Protein AF-A0A920IDZ2-F1 (afdb_monomer_lite)

pLDDT: mean 77.22, std 21.83, range [36.41, 98.19]

Secondary structure (DSSP, 8-state):
--HHHHHHHHHHHHHHHHHHHHTGGGS-HHHHHHHHHHHHHHHHHHHHHHHHHHHHHHHHHHHHHHHH---HHHHHHHHHHHHHHHHHHHHHHHHHHHHTS---TTTTSPPEEEE---S-HHHHHHHHHHHHHHHHHHHHHTT-------S-TTSTTTTTT----EEEE-----

Structure (mmCIF, N/CA/C/O backbone):
data_AF-A0A920IDZ2-F1
#
_entry.id   AF-A0A920IDZ2-F1
#
loop_
_atom_site.group_PDB
_atom_site.id
_atom_site.type_symbol
_atom_site.label_atom_id
_atom_site.label_alt_id
_atom_site.label_comp_id
_atom_site.label_asym_id
_atom_site.label_entity_id
_atom_site.label_seq_id
_atom_site.pdbx_PDB_ins_code
_atom_site.Cartn_x
_atom_site.Cartn_y
_atom_site.Cartn_z
_atom_site.occupancy
_atom_site.B_iso_or_equiv
_atom_site.auth_seq_id
_atom_site.auth_comp_id
_atom_site.auth_asym_id
_atom_site.auth_atom_id
_atom_site.pdbx_PDB_model_num
ATOM 1 N N . MET A 1 1 ? 1.772 -13.593 -4.179 1.00 60.50 1 MET A N 1
ATOM 2 C CA . MET A 1 1 ? 2.478 -12.609 -3.328 1.00 60.50 1 MET A CA 1
ATOM 3 C C . MET A 1 1 ? 1.421 -11.837 -2.558 1.00 60.50 1 MET A C 1
ATOM 5 O O . MET A 1 1 ? 0.390 -11.550 -3.156 1.00 60.50 1 MET A O 1
ATOM 9 N N . SER A 1 2 ? 1.613 -11.590 -1.261 1.00 89.00 2 SER A N 1
ATOM 10 C CA . SER A 1 2 ? 0.684 -10.768 -0.470 1.00 89.00 2 SER A CA 1
ATOM 11 C C . SER A 1 2 ? 0.860 -9.282 -0.805 1.00 89.00 2 SER A C 1
ATOM 13 O O . SER A 1 2 ? 1.910 -8.879 -1.310 1.00 89.00 2 SER A O 1
ATOM 15 N N . LEU A 1 3 ? -0.173 -8.475 -0.538 1.00 89.50 3 LEU A N 1
ATOM 16 C CA . LEU A 1 3 ? -0.134 -7.020 -0.725 1.00 89.50 3 LEU A CA 1
ATOM 17 C C . LEU A 1 3 ? 0.982 -6.379 0.116 1.00 89.50 3 LEU A C 1
ATOM 19 O O . LEU A 1 3 ? 1.750 -5.583 -0.413 1.00 89.50 3 LEU A O 1
ATOM 23 N N . GLU A 1 4 ? 1.138 -6.828 1.363 1.00 92.12 4 GLU A N 1
ATOM 24 C CA . GLU A 1 4 ? 2.193 -6.383 2.284 1.00 92.12 4 GLU A CA 1
ATOM 25 C C . GLU A 1 4 ? 3.600 -6.545 1.700 1.00 92.12 4 GLU A C 1
ATOM 27 O O . GLU A 1 4 ? 4.375 -5.595 1.659 1.00 92.12 4 GLU A O 1
ATOM 32 N N . THR A 1 5 ? 3.914 -7.712 1.124 1.00 93.56 5 THR A N 1
ATOM 33 C CA . THR A 1 5 ? 5.227 -7.924 0.495 1.00 93.56 5 THR A CA 1
ATOM 34 C C . THR A 1 5 ? 5.464 -6.968 -0.676 1.00 93.56 5 THR A C 1
ATOM 36 O O . THR A 1 5 ? 6.596 -6.561 -0.921 1.00 93.56 5 THR A O 1
ATOM 39 N N . ASN A 1 6 ? 4.422 -6.596 -1.424 1.00 93.31 6 ASN A N 1
ATOM 40 C CA . ASN A 1 6 ? 4.566 -5.622 -2.506 1.00 93.31 6 ASN A CA 1
ATOM 41 C C . ASN A 1 6 ? 4.777 -4.202 -1.965 1.00 93.31 6 ASN A C 1
ATOM 43 O O . ASN A 1 6 ? 5.592 -3.467 -2.518 1.00 93.31 6 ASN A O 1
ATOM 47 N N . MET A 1 7 ? 4.084 -3.835 -0.884 1.00 95.62 7 MET A N 1
ATOM 48 C CA . MET A 1 7 ? 4.261 -2.556 -0.191 1.00 95.62 7 MET A CA 1
ATOM 49 C C . MET A 1 7 ? 5.701 -2.386 0.298 1.00 95.62 7 MET A C 1
ATOM 51 O O . MET A 1 7 ? 6.331 -1.375 -0.015 1.00 95.62 7 MET A O 1
ATOM 55 N N . ASP A 1 8 ? 6.243 -3.398 0.981 1.00 95.69 8 ASP A N 1
ATOM 56 C CA . ASP A 1 8 ? 7.634 -3.407 1.448 1.00 95.69 8 ASP A CA 1
ATOM 57 C C . ASP A 1 8 ? 8.612 -3.205 0.292 1.00 95.69 8 ASP A C 1
ATOM 59 O O . ASP A 1 8 ? 9.444 -2.300 0.319 1.00 95.69 8 ASP A O 1
ATOM 63 N N . ARG A 1 9 ? 8.451 -3.980 -0.786 1.00 95.00 9 ARG A N 1
ATOM 64 C CA . ARG A 1 9 ? 9.326 -3.894 -1.962 1.00 95.00 9 ARG A CA 1
ATOM 65 C C . ARG A 1 9 ? 9.304 -2.519 -2.623 1.00 95.00 9 ARG A C 1
ATOM 67 O O . ARG A 1 9 ? 10.343 -2.058 -3.091 1.00 95.00 9 ARG A O 1
ATOM 74 N N . VAL A 1 10 ? 8.140 -1.872 -2.697 1.00 96.00 10 VAL A N 1
ATOM 75 C CA . VAL A 1 10 ? 8.014 -0.520 -3.263 1.00 96.00 10 VAL A CA 1
ATOM 76 C C . VAL A 1 10 ? 8.778 0.492 -2.413 1.00 96.00 10 VAL A C 1
ATOM 78 O O . VAL A 1 10 ? 9.522 1.309 -2.959 1.00 96.00 10 VAL A O 1
ATOM 81 N N . LEU A 1 11 ? 8.630 0.430 -1.088 1.00 96.19 11 LEU A N 1
ATOM 82 C CA . LEU A 1 11 ? 9.305 1.347 -0.171 1.00 96.19 11 LEU A CA 1
ATOM 83 C C . LEU A 1 11 ? 10.820 1.123 -0.147 1.00 96.19 11 LEU A C 1
ATOM 85 O O . LEU A 1 11 ? 11.574 2.088 -0.275 1.00 96.19 11 LEU A O 1
ATOM 89 N N . GLU A 1 12 ? 11.267 -0.133 -0.072 1.00 96.75 12 GLU A N 1
ATOM 90 C CA . GLU A 1 12 ? 12.685 -0.499 -0.159 1.00 96.75 12 GLU A CA 1
ATOM 91 C C . GLU A 1 12 ? 13.304 0.005 -1.463 1.00 96.75 12 GLU A C 1
ATOM 93 O O . GLU A 1 12 ? 14.386 0.596 -1.467 1.00 96.75 12 GLU A O 1
ATOM 98 N N . ARG A 1 13 ? 12.596 -0.172 -2.587 1.00 96.25 13 ARG A N 1
ATOM 99 C CA . ARG A 1 13 ? 13.087 0.288 -3.883 1.00 96.25 13 ARG A CA 1
ATOM 100 C C . ARG A 1 13 ? 13.149 1.810 -3.966 1.00 96.25 13 ARG A C 1
ATOM 102 O O . ARG A 1 13 ? 14.138 2.335 -4.475 1.00 96.25 13 ARG A O 1
ATOM 109 N N . ARG A 1 14 ? 12.144 2.528 -3.449 1.00 97.06 14 ARG A N 1
ATOM 110 C CA . ARG A 1 14 ? 12.181 3.998 -3.360 1.00 97.06 14 ARG A CA 1
ATOM 111 C C . ARG A 1 14 ? 13.401 4.454 -2.560 1.00 97.06 14 ARG A C 1
ATOM 113 O O . ARG A 1 14 ? 14.139 5.320 -3.027 1.00 97.06 14 ARG A O 1
ATOM 120 N N . GLN A 1 15 ? 13.631 3.845 -1.399 1.00 96.38 15 GLN A N 1
ATOM 121 C CA . GLN A 1 15 ? 14.746 4.184 -0.519 1.00 96.38 15 GLN A CA 1
ATOM 122 C C . GLN A 1 15 ? 16.110 3.909 -1.172 1.00 96.38 15 GLN A C 1
ATOM 124 O O . GLN A 1 15 ? 17.010 4.741 -1.067 1.00 96.38 15 GLN A O 1
ATOM 129 N N . ASP A 1 16 ? 16.266 2.789 -1.885 1.00 95.94 16 ASP A N 1
ATOM 130 C CA . ASP A 1 16 ? 17.478 2.486 -2.662 1.00 95.94 16 ASP A CA 1
ATOM 131 C C . ASP A 1 16 ? 17.748 3.560 -3.729 1.00 95.94 16 ASP A C 1
ATOM 133 O O . ASP A 1 16 ? 18.857 4.091 -3.826 1.00 95.94 16 ASP A O 1
ATOM 137 N N . ILE A 1 17 ? 16.725 3.937 -4.503 1.00 95.62 17 ILE A N 1
ATOM 138 C CA . ILE A 1 17 ? 16.853 4.961 -5.549 1.00 95.62 17 ILE A CA 1
ATOM 139 C C . ILE A 1 17 ? 17.246 6.314 -4.944 1.00 95.62 17 ILE A C 1
ATOM 141 O O . ILE A 1 17 ? 18.183 6.953 -5.430 1.00 95.62 17 ILE A O 1
ATOM 145 N N . GLU A 1 18 ? 16.568 6.742 -3.878 1.00 95.00 18 GLU A N 1
ATOM 146 C CA . GLU A 1 18 ? 16.868 7.993 -3.173 1.00 95.00 18 GLU A CA 1
ATOM 147 C C . GLU A 1 18 ? 18.284 7.989 -2.585 1.00 95.00 18 GLU A C 1
ATOM 149 O O . GLU A 1 18 ? 19.025 8.958 -2.762 1.00 95.00 18 GLU A O 1
ATOM 154 N N . GLY A 1 19 ? 18.703 6.884 -1.962 1.00 94.88 19 GLY A N 1
ATOM 155 C CA . GLY A 1 19 ? 20.053 6.725 -1.421 1.00 94.88 19 GLY A CA 1
ATOM 156 C C . GLY A 1 19 ? 21.136 6.809 -2.499 1.00 94.88 19 GLY A C 1
ATOM 157 O O . GLY A 1 19 ? 22.170 7.451 -2.305 1.00 94.88 19 GLY A O 1
ATOM 158 N N . ARG A 1 20 ? 20.888 6.229 -3.678 1.00 93.69 20 ARG A N 1
ATOM 159 C CA . ARG A 1 20 ? 21.800 6.328 -4.828 1.00 93.69 20 ARG A CA 1
ATOM 160 C C . ARG A 1 20 ? 21.851 7.744 -5.396 1.00 93.69 20 ARG A C 1
ATOM 162 O O . ARG A 1 20 ? 22.940 8.228 -5.696 1.00 93.69 20 ARG A O 1
ATOM 169 N N . LEU A 1 21 ? 20.705 8.416 -5.512 1.00 93.06 21 LEU A N 1
ATOM 170 C CA . LEU A 1 21 ? 20.626 9.808 -5.968 1.00 93.06 21 LEU A CA 1
ATOM 171 C C . LEU A 1 21 ? 21.288 10.786 -4.986 1.00 93.06 21 LEU A C 1
ATOM 173 O O . LEU A 1 21 ? 21.875 11.771 -5.427 1.00 93.06 21 LEU A O 1
ATOM 177 N N . ALA A 1 22 ? 21.268 10.502 -3.681 1.00 91.94 22 ALA A N 1
ATOM 178 C CA . ALA A 1 22 ? 21.976 11.299 -2.680 1.00 91.94 22 ALA A CA 1
ATOM 179 C C . ALA A 1 22 ? 23.505 11.297 -2.893 1.00 91.94 22 ALA A C 1
ATOM 181 O O . ALA A 1 22 ? 24.172 12.277 -2.566 1.00 91.94 22 ALA A O 1
ATOM 182 N N . ASN A 1 23 ? 24.060 10.247 -3.512 1.00 90.94 23 ASN A N 1
ATOM 183 C CA . ASN A 1 23 ? 25.461 10.177 -3.936 1.00 90.94 23 ASN A CA 1
ATOM 184 C C . ASN A 1 23 ? 25.638 10.500 -5.436 1.00 90.94 23 ASN A C 1
ATOM 186 O O . ASN A 1 23 ? 26.340 9.799 -6.170 1.00 90.94 23 ASN A O 1
ATOM 190 N N . ALA A 1 24 ? 24.995 11.575 -5.906 1.00 81.00 24 ALA A N 1
ATOM 191 C CA . ALA A 1 24 ? 24.997 11.973 -7.317 1.00 81.00 24 ALA A CA 1
ATOM 192 C C . ALA A 1 24 ? 26.401 12.181 -7.914 1.00 81.00 24 ALA A C 1
ATOM 194 O O . ALA A 1 24 ? 26.593 11.967 -9.109 1.00 81.00 24 ALA A O 1
ATOM 195 N N . ALA A 1 25 ? 27.391 12.558 -7.096 1.00 82.81 25 ALA A N 1
ATOM 196 C CA . ALA A 1 25 ? 28.766 12.798 -7.536 1.00 82.81 25 ALA A CA 1
ATOM 197 C C . ALA A 1 25 ? 29.465 11.542 -8.097 1.00 82.81 25 ALA A C 1
ATOM 199 O O . ALA A 1 25 ? 30.403 11.666 -8.882 1.00 82.81 25 ALA A O 1
ATOM 200 N N . ALA A 1 26 ? 29.009 10.344 -7.717 1.00 86.06 26 ALA A N 1
ATOM 201 C CA . ALA A 1 26 ? 29.542 9.071 -8.201 1.00 86.06 26 ALA A CA 1
ATOM 202 C C . ALA A 1 26 ? 28.800 8.520 -9.439 1.00 86.06 26 ALA A C 1
ATOM 204 O O . ALA A 1 26 ? 29.140 7.440 -9.924 1.00 86.06 26 ALA A O 1
ATOM 205 N N . LEU A 1 27 ? 27.776 9.221 -9.943 1.00 89.88 27 LEU A N 1
ATOM 206 C CA . LEU A 1 27 ? 26.899 8.742 -11.013 1.00 89.88 27 LEU A CA 1
ATOM 207 C C . LEU A 1 27 ? 27.171 9.446 -12.347 1.00 89.88 27 LEU A C 1
ATOM 209 O O . LEU A 1 27 ? 27.398 10.651 -12.416 1.00 89.88 27 LEU A O 1
ATOM 213 N N . SER A 1 28 ? 27.076 8.691 -13.442 1.00 93.81 28 SER A N 1
ATOM 214 C CA . SER A 1 28 ? 27.034 9.267 -14.790 1.00 93.81 28 SER A CA 1
ATOM 215 C C . SER A 1 28 ? 25.704 9.984 -15.058 1.00 93.81 28 SER A C 1
ATOM 217 O O . SER A 1 28 ? 24.674 9.669 -14.458 1.00 93.81 28 SER A O 1
ATOM 219 N N . SER A 1 29 ? 25.692 10.895 -16.034 1.00 90.75 29 SER A N 1
ATOM 220 C CA . SER A 1 29 ? 24.478 11.593 -16.487 1.00 90.75 29 SER A CA 1
ATOM 221 C C . SER A 1 29 ? 23.348 10.635 -16.888 1.00 90.75 29 SER A C 1
ATOM 223 O O . SER A 1 29 ? 22.188 10.865 -16.547 1.00 90.75 29 SER A O 1
ATOM 225 N N . ASN A 1 30 ? 23.683 9.523 -17.548 1.00 92.50 30 ASN A N 1
ATOM 226 C CA . ASN A 1 30 ? 22.715 8.492 -17.925 1.00 92.50 30 ASN A CA 1
ATOM 227 C C . ASN A 1 30 ? 22.109 7.792 -16.701 1.00 92.50 30 ASN A C 1
ATOM 229 O O . ASN A 1 30 ? 20.896 7.594 -16.654 1.00 92.50 30 ASN A O 1
ATOM 233 N N . GLN A 1 31 ? 22.925 7.452 -15.698 1.00 91.81 31 GLN A N 1
ATOM 234 C CA . GLN A 1 31 ? 22.443 6.827 -14.461 1.00 91.81 31 GLN A CA 1
ATOM 235 C C . GLN A 1 31 ? 21.554 7.777 -13.656 1.00 91.81 31 GLN A C 1
ATOM 237 O O . GLN A 1 31 ? 20.513 7.354 -13.160 1.00 91.81 31 GLN A O 1
ATOM 242 N N . LEU A 1 32 ? 21.920 9.060 -13.571 1.00 93.00 32 LEU A N 1
ATOM 243 C CA . LEU A 1 32 ? 21.093 10.083 -12.927 1.00 93.00 32 LEU A CA 1
ATOM 244 C C . LEU A 1 32 ? 19.730 10.213 -13.609 1.00 93.00 32 LEU A C 1
ATOM 246 O O . LEU A 1 32 ? 18.704 10.237 -12.930 1.00 93.00 32 LEU A O 1
ATOM 250 N N . MET A 1 33 ? 19.704 10.249 -14.944 1.00 92.94 33 MET A N 1
ATOM 251 C CA . MET A 1 33 ? 18.456 10.321 -15.702 1.00 92.94 33 MET A CA 1
ATOM 252 C C . MET A 1 33 ? 17.580 9.083 -15.471 1.00 92.94 33 MET A C 1
ATOM 254 O O . MET A 1 33 ? 16.377 9.224 -15.263 1.00 92.94 33 MET A O 1
ATOM 258 N N . GLN A 1 34 ? 18.166 7.882 -15.493 1.00 92.69 34 GLN A N 1
ATOM 259 C CA . GLN A 1 34 ? 17.438 6.632 -15.254 1.00 92.69 34 GLN A CA 1
ATOM 260 C C . GLN A 1 34 ? 16.840 6.586 -13.846 1.00 92.69 34 GLN A C 1
ATOM 262 O O . GLN A 1 34 ? 15.638 6.384 -13.712 1.00 92.69 34 GLN A O 1
ATOM 267 N N . LEU A 1 35 ? 17.646 6.851 -12.814 1.00 93.94 35 LEU A N 1
ATOM 268 C CA . LEU A 1 35 ? 17.185 6.846 -11.423 1.00 93.94 35 LEU A CA 1
ATOM 269 C C . LEU A 1 35 ? 16.139 7.930 -11.155 1.00 93.94 35 LEU A C 1
ATOM 271 O O . LEU A 1 35 ? 15.187 7.689 -10.425 1.00 93.94 35 LEU A O 1
ATOM 275 N N . SER A 1 36 ? 16.268 9.105 -11.775 1.00 93.38 36 SER A N 1
ATOM 276 C CA . SER A 1 36 ? 15.272 10.175 -11.631 1.00 93.38 36 SER A CA 1
ATOM 277 C C . SER A 1 36 ? 13.928 9.798 -12.259 1.00 93.38 36 SER A C 1
ATOM 279 O O . SER A 1 36 ? 12.880 10.114 -11.698 1.00 93.38 36 SER A O 1
ATOM 281 N N . ARG A 1 37 ? 13.941 9.109 -13.411 1.00 92.19 37 ARG A N 1
ATOM 282 C CA . ARG A 1 37 ? 12.718 8.582 -14.040 1.00 92.19 37 ARG A CA 1
ATOM 283 C C . ARG A 1 37 ? 12.089 7.490 -13.189 1.00 92.19 37 ARG A C 1
ATOM 285 O O . ARG A 1 37 ? 10.897 7.551 -12.922 1.00 92.19 37 ARG A O 1
ATOM 292 N N . GLU A 1 38 ? 12.898 6.549 -12.718 1.00 93.25 38 GLU A N 1
ATOM 293 C CA . GLU A 1 38 ? 12.426 5.465 -11.861 1.00 93.25 38 GLU A CA 1
ATOM 294 C C . GLU A 1 38 ? 11.833 6.000 -10.549 1.00 93.25 38 GLU A C 1
ATOM 296 O O . GLU A 1 38 ? 10.749 5.583 -10.144 1.00 93.25 38 GLU A O 1
ATOM 301 N N . LEU A 1 39 ? 12.476 6.999 -9.928 1.00 95.31 39 LEU A N 1
ATOM 302 C CA . LEU A 1 39 ? 11.937 7.683 -8.753 1.00 95.31 39 LEU A CA 1
ATOM 303 C C . LEU A 1 39 ? 10.582 8.332 -9.058 1.00 95.31 39 LEU A C 1
ATOM 305 O O . LEU A 1 39 ? 9.648 8.205 -8.271 1.00 95.31 39 LEU A O 1
ATOM 309 N N . ALA A 1 40 ? 10.461 9.023 -10.194 1.00 93.50 40 ALA A N 1
ATOM 310 C CA . ALA A 1 40 ? 9.209 9.655 -10.600 1.00 93.50 40 ALA A CA 1
ATOM 311 C C . ALA A 1 40 ? 8.083 8.633 -10.830 1.00 93.50 40 ALA A C 1
ATOM 313 O O . ALA A 1 40 ? 6.921 8.929 -10.556 1.00 93.50 40 ALA A O 1
ATOM 314 N N . GLU A 1 41 ? 8.415 7.432 -11.304 1.00 91.12 41 GLU A N 1
ATOM 315 C CA . GLU A 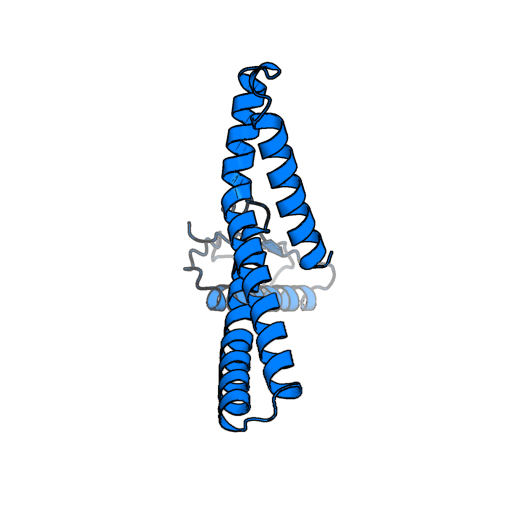1 41 ? 7.456 6.351 -11.524 1.00 91.12 41 GLU A CA 1
ATOM 316 C C . GLU A 1 41 ? 7.014 5.671 -10.229 1.00 91.12 41 GLU A C 1
ATOM 318 O O . GLU A 1 41 ? 5.820 5.415 -10.068 1.00 91.12 41 GLU A O 1
ATOM 323 N N . ILE A 1 42 ? 7.945 5.403 -9.307 1.00 94.69 42 ILE A N 1
ATOM 324 C CA . ILE A 1 42 ? 7.653 4.678 -8.063 1.00 94.69 42 ILE A CA 1
ATOM 325 C C . ILE A 1 42 ? 7.048 5.573 -6.977 1.00 94.69 42 ILE A C 1
ATOM 327 O O . ILE A 1 42 ? 6.288 5.094 -6.138 1.00 94.69 42 ILE A O 1
ATOM 331 N N . LYS A 1 43 ? 7.338 6.879 -6.998 1.00 94.69 43 LYS A N 1
ATOM 332 C CA . LYS A 1 43 ? 6.849 7.849 -6.009 1.00 94.69 43 LYS A CA 1
ATOM 333 C C . LYS A 1 43 ? 5.328 7.826 -5.794 1.00 94.69 43 LYS A C 1
ATOM 335 O O . LYS A 1 43 ? 4.940 7.737 -4.633 1.00 94.69 43 LYS A O 1
ATOM 340 N N . PRO A 1 44 ? 4.458 7.873 -6.825 1.00 95.25 44 PRO A N 1
ATOM 341 C CA . PRO A 1 44 ? 3.010 7.812 -6.604 1.00 95.25 44 PRO A CA 1
ATOM 342 C C . PRO A 1 44 ? 2.566 6.493 -5.957 1.00 95.25 44 PRO A C 1
ATOM 344 O O . PRO A 1 44 ? 1.676 6.497 -5.112 1.00 95.25 44 PRO A O 1
ATOM 347 N N . VAL A 1 45 ? 3.212 5.373 -6.300 1.00 96.06 45 VAL A N 1
ATOM 348 C CA . VAL A 1 45 ? 2.920 4.069 -5.687 1.00 96.06 45 VAL A CA 1
ATOM 349 C C . VAL A 1 45 ? 3.322 4.083 -4.214 1.00 96.06 45 VAL A C 1
ATOM 351 O O . VAL A 1 45 ? 2.525 3.722 -3.359 1.00 96.06 45 VAL A O 1
ATOM 354 N N . ALA A 1 46 ? 4.527 4.564 -3.901 1.00 97.12 46 ALA A N 1
ATOM 355 C CA . ALA A 1 46 ? 5.025 4.657 -2.531 1.00 97.12 46 ALA A CA 1
ATOM 356 C C . ALA A 1 46 ? 4.170 5.579 -1.647 1.00 97.12 46 ALA A C 1
ATOM 358 O O . ALA A 1 46 ? 3.889 5.235 -0.505 1.00 97.12 46 ALA A O 1
ATOM 359 N N . GLN A 1 47 ? 3.699 6.708 -2.182 1.00 97.25 47 GLN A N 1
ATOM 360 C CA . GLN A 1 47 ? 2.775 7.597 -1.471 1.00 97.25 47 GLN A CA 1
ATOM 361 C C . GLN A 1 47 ? 1.457 6.892 -1.137 1.00 97.25 47 GLN A C 1
ATOM 363 O O . GLN A 1 47 ? 0.954 7.017 -0.024 1.00 97.25 47 GLN A O 1
ATOM 368 N N . GLN A 1 48 ? 0.919 6.104 -2.070 1.00 98.00 48 GLN A N 1
ATOM 369 C CA . GLN A 1 48 ? -0.282 5.319 -1.805 1.00 98.00 48 GLN A CA 1
ATOM 370 C C . GLN A 1 48 ? -0.034 4.223 -0.756 1.00 98.00 48 GLN A C 1
ATOM 372 O O . GLN A 1 48 ? -0.895 3.978 0.086 1.00 98.00 48 GLN A O 1
ATOM 377 N N . VAL A 1 49 ? 1.144 3.588 -0.767 1.00 98.00 49 VAL A N 1
ATOM 378 C CA . VAL A 1 49 ? 1.547 2.637 0.284 1.00 98.00 49 VAL A CA 1
ATOM 379 C C . VAL A 1 49 ? 1.555 3.311 1.659 1.00 98.00 49 VAL A C 1
ATOM 381 O O . VAL A 1 49 ? 1.042 2.738 2.616 1.00 98.00 49 VAL A O 1
ATOM 384 N N . GLU A 1 50 ? 2.109 4.521 1.763 1.00 97.44 50 GLU A N 1
ATOM 385 C CA . GLU A 1 50 ? 2.155 5.287 3.016 1.00 97.44 50 GLU A CA 1
ATOM 386 C C . GLU A 1 50 ? 0.743 5.604 3.540 1.00 97.44 50 GLU A C 1
ATOM 388 O O . GLU A 1 50 ? 0.484 5.413 4.727 1.00 97.44 50 GLU A O 1
ATOM 393 N N . ILE A 1 51 ? -0.193 5.980 2.658 1.00 97.81 51 ILE A N 1
ATOM 394 C CA . ILE A 1 51 ? -1.609 6.200 3.011 1.00 97.81 51 ILE A CA 1
ATOM 395 C C . ILE A 1 51 ? -2.244 4.922 3.570 1.00 97.81 51 ILE A C 1
ATOM 397 O O . ILE A 1 51 ? -2.869 4.956 4.630 1.00 97.81 51 ILE A O 1
ATOM 401 N N . VAL A 1 52 ? -2.074 3.791 2.878 1.00 98.19 52 VAL A N 1
ATOM 402 C CA . VAL A 1 52 ? -2.635 2.502 3.315 1.00 98.19 52 VAL A CA 1
ATOM 403 C C . VAL A 1 52 ? -2.072 2.104 4.678 1.00 98.19 52 VAL A C 1
ATOM 405 O O . VAL A 1 52 ? -2.843 1.753 5.567 1.00 98.19 52 VAL A O 1
ATOM 408 N N . ARG A 1 53 ? -0.755 2.232 4.888 1.00 97.38 53 ARG A N 1
ATOM 409 C CA . ARG A 1 53 ? -0.126 1.936 6.186 1.00 97.38 53 ARG A CA 1
ATOM 410 C C . ARG A 1 53 ? -0.641 2.822 7.303 1.00 97.38 53 ARG A C 1
ATOM 412 O O . ARG A 1 53 ? -0.886 2.334 8.401 1.00 97.38 53 ARG A O 1
ATOM 419 N N . GLN A 1 54 ? -0.809 4.113 7.032 1.00 97.69 54 GLN A N 1
ATOM 420 C CA . GLN A 1 54 ? -1.336 5.038 8.022 1.00 97.69 54 GLN A CA 1
ATOM 421 C C . GLN A 1 54 ? -2.764 4.655 8.422 1.00 97.69 54 GLN A C 1
ATOM 423 O O . GLN A 1 54 ? -3.060 4.606 9.608 1.00 97.69 54 GLN A O 1
ATOM 428 N N . LEU A 1 55 ? -3.622 4.312 7.458 1.00 97.81 55 LEU A N 1
ATOM 429 C CA . LEU A 1 55 ? -4.984 3.854 7.743 1.00 97.81 55 LEU A CA 1
ATOM 430 C C . LEU A 1 55 ? -5.009 2.526 8.505 1.00 97.81 55 LEU A C 1
ATOM 432 O O . LEU A 1 55 ? -5.801 2.385 9.432 1.00 97.81 55 LEU A O 1
ATOM 436 N N . GLN A 1 56 ? -4.147 1.569 8.149 1.00 97.50 56 GLN A N 1
ATOM 437 C CA . GLN A 1 56 ? -4.006 0.309 8.884 1.00 97.50 56 GLN A CA 1
ATOM 438 C C . GLN A 1 56 ? -3.590 0.556 10.340 1.00 97.50 56 GLN A C 1
ATOM 440 O O . GLN A 1 56 ? -4.175 -0.038 11.245 1.00 97.50 56 GLN A O 1
ATOM 445 N N . GLN A 1 57 ? -2.624 1.452 10.567 1.00 97.88 57 GLN A N 1
ATOM 446 C CA . GLN A 1 57 ? -2.169 1.806 11.909 1.00 97.88 57 GLN A CA 1
ATOM 447 C C . GLN A 1 57 ? -3.266 2.517 12.702 1.00 97.88 57 GLN A C 1
ATOM 449 O O . GLN A 1 57 ? -3.598 2.071 13.792 1.00 97.88 57 GLN A O 1
ATOM 454 N N . SER A 1 58 ? -3.893 3.554 12.139 1.00 97.81 58 SER A N 1
ATOM 455 C CA . SER A 1 58 ? -4.991 4.269 12.800 1.00 97.81 58 SER A CA 1
ATOM 456 C C . SER A 1 58 ? -6.163 3.345 13.126 1.00 97.81 58 SER A C 1
ATOM 458 O O . SER A 1 58 ? -6.760 3.461 14.191 1.00 97.81 58 SER A O 1
ATOM 460 N N . LEU A 1 59 ? -6.476 2.389 12.245 1.00 98.19 59 LEU A N 1
ATOM 461 C CA . LEU A 1 59 ? -7.523 1.402 12.498 1.00 98.19 59 LEU A CA 1
ATOM 462 C C . LEU A 1 59 ? -7.162 0.488 13.672 1.00 98.19 59 LEU A C 1
ATOM 464 O O . LEU A 1 59 ? -8.043 0.102 14.437 1.00 98.19 59 LEU A O 1
ATOM 468 N N . GLN A 1 60 ? -5.891 0.105 13.795 1.00 97.88 60 GLN A N 1
ATOM 469 C CA . GLN A 1 60 ? -5.425 -0.694 14.921 1.00 97.88 60 GLN A CA 1
ATOM 470 C C . GLN A 1 60 ? -5.458 0.117 16.220 1.00 97.88 60 GLN A C 1
ATOM 472 O O . GLN A 1 60 ? -6.013 -0.361 17.205 1.00 97.88 60 GLN A O 1
ATOM 477 N N . ASP A 1 61 ? -4.967 1.355 16.194 1.00 97.31 61 ASP A N 1
ATOM 478 C CA . ASP A 1 61 ? -4.957 2.250 17.353 1.00 97.31 61 ASP A CA 1
ATOM 479 C C . ASP A 1 61 ? -6.387 2.510 17.865 1.00 97.31 61 ASP A C 1
ATOM 481 O O . ASP A 1 61 ? -6.652 2.379 19.059 1.00 97.31 61 ASP A O 1
ATOM 485 N N . ALA A 1 62 ? -7.340 2.791 16.967 1.00 97.38 62 ALA A N 1
ATOM 486 C CA . ALA A 1 62 ? -8.746 2.999 17.324 1.00 97.38 62 ALA A CA 1
ATOM 487 C C . ALA A 1 62 ? -9.383 1.742 17.944 1.00 97.38 62 ALA A C 1
ATOM 489 O O . ALA A 1 62 ? -10.112 1.829 18.936 1.00 97.38 62 ALA A O 1
ATOM 490 N N . LYS A 1 63 ? -9.069 0.551 17.417 1.00 96.88 63 LYS A N 1
ATOM 491 C CA . LYS A 1 63 ? -9.519 -0.720 18.009 1.00 96.88 63 LYS A CA 1
ATOM 492 C C . LYS A 1 63 ? -8.927 -0.943 19.394 1.00 96.88 63 LYS A C 1
ATOM 494 O O . LYS A 1 63 ? -9.639 -1.402 20.283 1.00 96.88 63 LYS A O 1
ATOM 499 N N . ASP A 1 64 ? -7.651 -0.624 19.576 1.00 97.00 64 ASP A N 1
ATOM 500 C CA . ASP A 1 64 ? -6.972 -0.790 20.856 1.00 97.00 64 ASP A CA 1
ATOM 501 C C . ASP A 1 64 ? -7.560 0.159 21.908 1.00 97.00 64 ASP A C 1
ATOM 503 O O . ASP A 1 64 ? -7.827 -0.271 23.032 1.00 97.00 64 ASP A O 1
ATOM 507 N N . ILE A 1 65 ? -7.873 1.408 21.543 1.00 95.81 65 ILE A N 1
ATOM 508 C CA . ILE A 1 65 ? -8.582 2.360 22.419 1.00 95.81 65 ILE A CA 1
ATOM 509 C C . ILE A 1 65 ? -9.962 1.812 22.799 1.00 95.81 65 ILE A C 1
ATOM 511 O O . ILE A 1 65 ? -10.293 1.754 23.981 1.00 95.81 65 ILE A O 1
ATOM 515 N N . ALA A 1 66 ? -10.738 1.321 21.827 1.00 94.88 66 ALA A N 1
ATOM 516 C CA . ALA A 1 66 ? -12.082 0.787 22.068 1.00 94.88 66 ALA A CA 1
ATOM 517 C C . ALA A 1 66 ? -12.117 -0.432 23.017 1.00 94.88 66 ALA A C 1
ATOM 519 O O . ALA A 1 66 ? -13.186 -0.776 23.528 1.00 94.88 66 ALA A O 1
ATOM 520 N N . VAL A 1 67 ? -10.979 -1.108 23.225 1.00 94.75 67 VAL A N 1
ATOM 521 C CA . VAL A 1 67 ? -10.844 -2.281 24.107 1.00 94.75 67 VAL A CA 1
ATOM 522 C C . VAL A 1 67 ? -10.147 -1.950 25.431 1.00 94.75 67 VAL A C 1
ATOM 524 O O . VAL A 1 67 ? -10.403 -2.624 26.429 1.00 94.75 67 VAL A O 1
ATOM 527 N N . SER A 1 68 ? -9.246 -0.965 25.449 1.00 94.31 68 SER A N 1
ATOM 528 C CA . SER A 1 68 ? -8.398 -0.658 26.611 1.00 94.31 68 SER A CA 1
ATOM 529 C C . SER A 1 68 ? -8.886 0.512 27.465 1.00 94.31 68 SER A C 1
ATOM 531 O O . SER A 1 68 ? -8.492 0.600 28.629 1.00 94.31 68 SER A O 1
ATOM 533 N N . GLU A 1 69 ? -9.738 1.379 26.920 1.00 95.06 69 GLU A N 1
ATOM 534 C CA . GLU A 1 69 ? -10.270 2.540 27.629 1.00 95.06 69 GLU A CA 1
ATOM 535 C C . GLU A 1 69 ? -11.442 2.163 28.552 1.00 95.06 69 GLU A C 1
ATOM 537 O O . GLU A 1 69 ? -12.064 1.109 28.410 1.00 95.06 69 GLU A O 1
ATOM 542 N N . THR A 1 70 ? -11.725 3.017 29.537 1.00 93.50 70 THR A N 1
ATOM 543 C CA . THR A 1 70 ? -12.802 2.796 30.525 1.00 93.50 70 THR A CA 1
ATOM 544 C C . THR A 1 70 ? -13.888 3.865 30.507 1.00 93.50 70 THR A C 1
ATOM 546 O O . THR A 1 70 ? -14.940 3.674 31.113 1.00 93.50 70 THR A O 1
ATOM 549 N N . ASP A 1 71 ? -13.635 4.978 29.825 1.00 96.88 71 ASP A N 1
ATOM 550 C CA . ASP A 1 71 ? -14.611 6.037 29.607 1.00 96.88 71 ASP A CA 1
ATOM 551 C C . ASP A 1 71 ? -15.534 5.672 28.432 1.00 96.88 71 ASP A C 1
ATOM 553 O O . ASP A 1 71 ? -15.079 5.496 27.298 1.00 96.88 71 ASP A O 1
ATOM 557 N N . ASP A 1 72 ? -16.836 5.560 28.708 1.00 94.38 72 ASP A N 1
ATOM 558 C CA . ASP A 1 72 ? -17.850 5.167 27.725 1.00 94.38 72 ASP A CA 1
ATOM 559 C C . ASP A 1 72 ? -17.928 6.137 26.529 1.00 94.38 72 ASP A C 1
ATOM 561 O O . ASP A 1 72 ? -18.167 5.697 25.403 1.00 94.38 72 ASP A O 1
ATOM 565 N N . GLU A 1 73 ? -17.695 7.441 26.727 1.00 95.38 73 GLU A N 1
ATOM 566 C CA . GLU A 1 73 ? -17.717 8.417 25.629 1.00 95.38 73 GLU A CA 1
ATOM 567 C C . GLU A 1 73 ? -16.524 8.212 24.686 1.00 95.38 73 GLU A C 1
ATOM 569 O O . GLU A 1 73 ? -16.675 8.267 23.461 1.00 95.38 73 GLU A O 1
ATOM 574 N N . LEU A 1 74 ? -15.342 7.925 25.244 1.00 94.50 74 LEU A N 1
ATOM 575 C CA . LEU A 1 74 ? -14.137 7.649 24.457 1.00 94.50 74 LEU A CA 1
ATOM 576 C C . LEU A 1 74 ? -14.231 6.316 23.706 1.00 94.50 74 LEU A C 1
ATOM 578 O O . LEU A 1 74 ? -13.802 6.234 22.554 1.00 94.50 74 LEU A O 1
ATOM 582 N N . ILE A 1 75 ? -14.826 5.289 24.318 1.00 96.50 75 ILE A N 1
ATOM 583 C CA . ILE A 1 75 ? -15.058 3.992 23.667 1.00 96.50 75 ILE A CA 1
ATOM 584 C C . ILE A 1 75 ? -15.986 4.152 22.459 1.00 96.50 75 ILE A C 1
ATOM 586 O O . ILE A 1 75 ? -15.700 3.611 21.388 1.00 96.50 75 ILE A O 1
ATOM 590 N N . GLU A 1 76 ? -17.088 4.891 22.600 1.00 96.44 76 GLU A N 1
ATOM 591 C CA . GLU A 1 76 ? -18.029 5.107 21.496 1.00 96.44 76 GLU A CA 1
ATOM 592 C C . GLU A 1 76 ? -17.402 5.923 20.359 1.00 96.44 76 GLU A C 1
ATOM 594 O O . GLU A 1 76 ? -1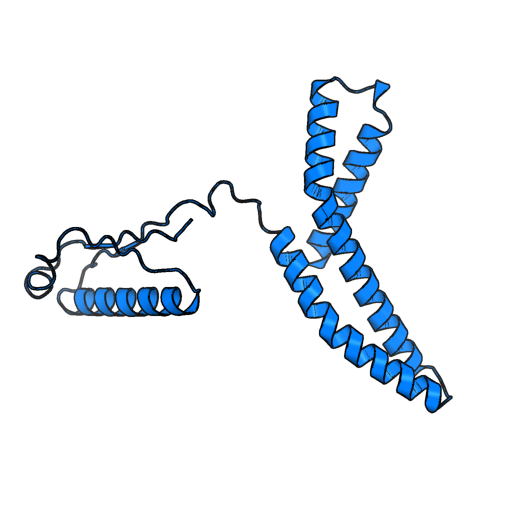7.590 5.588 19.186 1.00 96.44 76 GLU A O 1
ATOM 599 N N . LEU A 1 77 ? -16.578 6.926 20.683 1.00 95.88 77 LEU A N 1
ATOM 600 C CA . LEU A 1 77 ? -15.816 7.670 19.681 1.00 95.88 77 LEU A CA 1
ATOM 601 C C . LEU A 1 77 ? -14.850 6.757 18.908 1.00 95.88 77 LEU A C 1
ATOM 603 O O . LEU A 1 77 ? -14.832 6.777 17.677 1.00 95.88 77 LEU A O 1
ATOM 607 N N . ALA A 1 78 ? -14.098 5.913 19.615 1.00 96.44 78 ALA A N 1
ATOM 608 C CA . ALA A 1 78 ? -13.147 4.983 19.010 1.00 96.44 78 ALA A CA 1
ATOM 609 C C . ALA A 1 78 ? -13.834 3.911 18.142 1.00 96.44 78 ALA A C 1
ATOM 611 O O . ALA A 1 78 ? -13.303 3.499 17.106 1.00 96.44 78 ALA A O 1
ATOM 612 N N . ARG A 1 79 ? -15.044 3.472 18.517 1.00 96.38 79 ARG A N 1
ATOM 613 C CA . ARG A 1 79 ? -15.869 2.565 17.699 1.00 96.38 79 ARG A CA 1
ATOM 614 C C . ARG A 1 79 ? -16.331 3.225 16.405 1.00 96.38 79 ARG A C 1
ATOM 616 O O . ARG A 1 79 ? -16.211 2.606 15.349 1.00 96.38 79 ARG A O 1
ATOM 623 N N . ALA A 1 80 ? -16.807 4.467 16.477 1.00 97.12 80 ALA A N 1
ATOM 624 C CA . ALA A 1 80 ? -17.208 5.225 15.295 1.00 97.12 80 ALA A CA 1
ATOM 625 C C . ALA A 1 80 ? -16.022 5.453 14.341 1.00 97.12 80 ALA A C 1
ATOM 627 O O . ALA A 1 80 ? -16.143 5.237 13.136 1.00 97.12 80 ALA A O 1
ATOM 628 N N . GLU A 1 81 ? -14.851 5.807 14.880 1.00 97.00 81 GLU A N 1
ATOM 629 C CA . GLU A 1 81 ? -13.620 5.948 14.095 1.00 97.00 81 GLU A CA 1
ATOM 630 C C . GLU A 1 81 ? -13.185 4.615 13.465 1.00 97.00 81 GLU A C 1
ATOM 632 O O . GLU A 1 81 ? -12.833 4.563 12.286 1.00 97.00 81 GLU A O 1
ATOM 637 N N . THR A 1 82 ? -13.278 3.511 14.212 1.00 98.00 82 THR A N 1
ATOM 638 C CA . THR A 1 82 ? -12.998 2.164 13.691 1.00 98.00 82 THR A CA 1
ATOM 639 C C . THR A 1 82 ? -13.888 1.831 12.493 1.00 98.00 82 THR A C 1
ATOM 641 O O . THR A 1 82 ? -13.395 1.288 11.503 1.00 98.00 82 THR A O 1
ATOM 644 N N . GLU A 1 83 ? -15.184 2.145 12.561 1.00 97.31 83 GLU A N 1
ATOM 645 C CA . GLU A 1 83 ? -16.130 1.910 11.465 1.00 97.31 83 GLU A CA 1
ATOM 646 C C . GLU A 1 83 ? -15.794 2.764 10.234 1.00 97.31 83 GLU A C 1
ATOM 648 O O . GLU A 1 83 ? -15.728 2.242 9.116 1.00 97.31 83 GLU A O 1
ATOM 653 N N . GLU A 1 84 ? -15.486 4.050 10.433 1.00 97.19 84 GLU A N 1
ATOM 654 C CA . GLU A 1 84 ? -15.064 4.940 9.349 1.00 97.19 84 GLU A CA 1
ATOM 655 C C . GLU A 1 84 ? -13.798 4.410 8.660 1.00 97.19 84 GLU A C 1
ATOM 657 O O . GLU A 1 84 ? -13.769 4.230 7.438 1.00 97.19 84 GLU A O 1
ATOM 662 N N . LEU A 1 85 ? -12.755 4.104 9.433 1.00 97.44 85 LEU A N 1
ATOM 663 C CA . LEU A 1 85 ? -11.474 3.633 8.911 1.00 97.44 85 LEU A CA 1
ATOM 664 C C . LEU A 1 85 ? -11.608 2.272 8.216 1.00 97.44 85 LEU A C 1
ATOM 666 O O . LEU A 1 85 ? -11.035 2.073 7.142 1.00 97.44 85 LEU A O 1
ATOM 670 N N . ALA A 1 86 ? -12.404 1.356 8.775 1.00 95.75 86 ALA A N 1
ATOM 671 C CA . ALA A 1 86 ? -12.679 0.054 8.170 1.00 95.75 86 ALA A CA 1
ATOM 672 C C . ALA A 1 86 ? -13.439 0.169 6.839 1.00 95.75 86 ALA A C 1
ATOM 674 O O . ALA A 1 86 ? -13.253 -0.678 5.966 1.00 95.75 86 ALA A O 1
ATOM 675 N N . SER A 1 87 ? -14.257 1.212 6.662 1.00 95.94 87 SER A N 1
ATOM 676 C CA . SER A 1 87 ? -14.944 1.483 5.394 1.00 95.94 87 SER A CA 1
ATOM 677 C C . SER A 1 87 ? -14.022 2.094 4.331 1.00 95.94 87 SER A C 1
ATOM 679 O O . SER A 1 87 ? -14.155 1.782 3.151 1.00 95.94 87 SER A O 1
ATOM 681 N N . ARG A 1 88 ? -13.050 2.920 4.743 1.00 96.31 88 ARG A N 1
ATOM 682 C CA . ARG A 1 88 ? -12.134 3.641 3.841 1.00 96.31 88 ARG A CA 1
ATOM 683 C C . ARG A 1 88 ? -10.937 2.809 3.389 1.00 96.31 88 ARG A C 1
ATOM 685 O O . ARG A 1 88 ? -10.474 2.961 2.259 1.00 96.31 88 ARG A O 1
ATOM 692 N N . LEU A 1 89 ? -10.411 1.950 4.262 1.00 96.69 89 LEU A N 1
ATOM 693 C CA . LEU A 1 89 ? -9.214 1.153 3.982 1.00 96.69 89 LEU A CA 1
ATOM 694 C C . LEU A 1 89 ? -9.338 0.291 2.702 1.00 96.69 89 LEU A C 1
ATOM 696 O O . LEU A 1 89 ? -8.407 0.329 1.895 1.00 96.69 89 LEU A O 1
ATOM 700 N N . PRO A 1 90 ? -10.458 -0.417 2.438 1.00 96.75 90 PRO A N 1
ATOM 701 C CA . PRO A 1 90 ? -10.617 -1.214 1.220 1.00 96.75 90 PRO A CA 1
ATOM 702 C C . PRO A 1 90 ? -10.483 -0.407 -0.078 1.00 96.75 90 PRO A C 1
ATOM 704 O O . PRO A 1 90 ? -9.903 -0.900 -1.049 1.00 96.75 90 PRO A O 1
ATOM 707 N N . ASP A 1 91 ? -10.974 0.834 -0.097 1.00 96.62 91 ASP A N 1
ATOM 708 C CA . ASP A 1 91 ? -10.897 1.708 -1.269 1.00 96.62 91 ASP A CA 1
ATOM 709 C C . ASP A 1 91 ? -9.454 2.149 -1.543 1.00 96.62 91 ASP A C 1
ATOM 711 O O . ASP A 1 91 ? -8.994 2.136 -2.689 1.00 96.62 91 ASP A O 1
ATOM 715 N N . GLU A 1 92 ? -8.701 2.494 -0.496 1.00 97.56 92 GLU A N 1
ATOM 716 C CA . GLU A 1 92 ? -7.291 2.874 -0.628 1.00 97.56 92 GLU A CA 1
ATOM 717 C C . GLU A 1 92 ? -6.395 1.675 -0.975 1.00 97.56 92 GLU A C 1
ATOM 719 O O . GLU A 1 92 ? -5.469 1.809 -1.783 1.00 97.56 92 GLU A O 1
ATOM 724 N N . GLU A 1 93 ? -6.702 0.484 -0.452 1.00 96.44 93 GLU A N 1
ATOM 725 C CA . GLU A 1 93 ? -6.065 -0.763 -0.881 1.00 96.44 93 GLU A CA 1
ATOM 726 C C . GLU A 1 93 ? -6.368 -1.082 -2.349 1.00 96.44 93 GLU A C 1
ATOM 728 O O . GLU A 1 93 ? -5.501 -1.586 -3.067 1.00 96.44 93 GLU A O 1
ATOM 733 N N . HIS A 1 94 ? -7.587 -0.807 -2.820 1.00 94.31 94 HIS A N 1
ATOM 734 C CA . HIS A 1 94 ? -7.946 -0.999 -4.221 1.00 94.31 94 HIS A CA 1
ATOM 735 C C . HIS A 1 94 ? -7.163 -0.048 -5.132 1.00 94.31 94 HIS A C 1
ATOM 737 O O . HIS A 1 94 ? -6.552 -0.500 -6.101 1.00 94.31 94 HIS A O 1
ATOM 743 N N . LYS A 1 95 ? -7.086 1.243 -4.784 1.00 94.88 95 LYS A N 1
ATOM 744 C CA . LYS A 1 95 ? -6.247 2.220 -5.500 1.00 94.88 95 LYS A CA 1
ATOM 745 C C . LYS A 1 95 ? -4.782 1.787 -5.541 1.00 94.88 95 LYS A C 1
ATOM 747 O O . LYS A 1 95 ? -4.156 1.854 -6.598 1.00 94.88 95 LYS A O 1
ATOM 752 N N . LEU A 1 96 ? -4.246 1.285 -4.426 1.00 95.62 96 LEU A N 1
ATOM 753 C CA . LEU A 1 96 ? -2.886 0.748 -4.380 1.00 95.62 96 LEU A CA 1
ATOM 754 C C . LEU A 1 96 ? -2.714 -0.446 -5.324 1.00 95.62 96 LEU A C 1
ATOM 756 O O . LEU A 1 96 ? -1.742 -0.495 -6.075 1.00 95.62 96 LEU A O 1
ATOM 760 N N . LYS A 1 97 ? -3.659 -1.394 -5.326 1.00 92.81 97 LYS A N 1
ATOM 761 C CA . LYS A 1 97 ? -3.626 -2.552 -6.235 1.00 92.81 97 LYS A CA 1
ATOM 762 C C . LYS A 1 97 ? -3.597 -2.117 -7.697 1.00 92.81 97 LYS A C 1
ATOM 764 O O . LYS A 1 97 ? -2.830 -2.695 -8.456 1.00 92.81 97 LYS A O 1
ATOM 769 N N . LEU A 1 98 ? -4.365 -1.092 -8.071 1.00 90.50 98 LEU A N 1
ATOM 770 C CA . LEU A 1 98 ? -4.347 -0.532 -9.426 1.00 90.50 98 LEU A CA 1
ATOM 771 C C . LEU A 1 98 ? -2.989 0.092 -9.775 1.00 90.50 98 LEU A C 1
ATOM 773 O O . LEU A 1 98 ? -2.480 -0.134 -10.866 1.00 90.50 98 LEU A O 1
ATOM 777 N N . LEU A 1 99 ? -2.372 0.832 -8.850 1.00 91.00 99 LEU A N 1
ATOM 778 C CA . LEU A 1 99 ? -1.044 1.428 -9.053 1.00 91.00 99 LEU A CA 1
ATOM 779 C C . LEU A 1 99 ? 0.089 0.393 -9.134 1.00 91.00 99 LEU A C 1
ATOM 781 O O . LEU A 1 99 ? 1.119 0.665 -9.746 1.00 91.00 99 LEU A O 1
ATOM 785 N N . LEU A 1 100 ? -0.087 -0.766 -8.495 1.00 90.00 100 LEU A N 1
ATOM 786 C CA . LEU A 1 100 ? 0.852 -1.889 -8.532 1.00 90.00 100 LEU A CA 1
ATOM 787 C C . LEU A 1 100 ? 0.744 -2.725 -9.810 1.00 90.00 100 LEU A C 1
ATOM 789 O O . LEU A 1 100 ? 1.620 -3.561 -10.053 1.00 90.00 100 LEU A O 1
ATOM 793 N N . LEU A 1 101 ? -0.312 -2.539 -10.607 1.00 85.44 101 LEU A N 1
ATOM 794 C CA . LEU A 1 101 ? -0.380 -3.170 -11.915 1.00 85.44 101 LEU A CA 1
ATOM 795 C C . LEU A 1 101 ? 0.796 -2.662 -12.757 1.00 85.44 101 LEU A C 1
ATOM 797 O O . LEU A 1 101 ? 1.120 -1.469 -12.706 1.00 85.44 101 LEU A O 1
ATOM 801 N N . PRO A 1 102 ? 1.465 -3.547 -13.516 1.00 74.19 102 PRO A N 1
ATOM 802 C CA . PRO A 1 102 ? 2.437 -3.107 -14.501 1.00 74.19 102 PRO A CA 1
ATOM 803 C C . PRO A 1 102 ? 1.802 -1.996 -15.335 1.00 74.19 102 PRO A C 1
ATOM 805 O O . PRO A 1 102 ? 0.671 -2.147 -15.790 1.00 74.19 102 PRO A O 1
ATOM 808 N N . LYS A 1 103 ? 2.502 -0.871 -15.516 1.00 61.59 103 LYS A N 1
ATOM 809 C CA . LYS A 1 103 ? 2.097 0.125 -16.512 1.00 61.59 103 LYS A CA 1
ATOM 810 C C . LYS A 1 103 ? 2.246 -0.542 -17.867 1.00 61.59 103 LYS A C 1
ATOM 812 O O . LYS A 1 103 ? 3.333 -0.540 -18.443 1.00 61.59 103 LYS A O 1
ATOM 817 N N . ASP A 1 104 ? 1.186 -1.194 -18.308 1.00 57.34 104 ASP A N 1
ATOM 818 C CA . ASP A 1 104 ? 1.242 -2.011 -19.492 1.00 57.34 104 ASP A CA 1
ATOM 819 C C . ASP A 1 104 ? 1.335 -1.074 -20.696 1.00 57.34 104 ASP A C 1
ATOM 821 O O . ASP A 1 104 ? 0.442 -0.276 -20.982 1.00 57.34 104 ASP A O 1
ATOM 825 N N . THR A 1 105 ? 2.434 -1.181 -21.440 1.00 49.69 105 THR A N 1
ATOM 826 C CA . THR A 1 105 ? 2.533 -0.630 -22.798 1.00 49.69 105 THR A CA 1
ATOM 827 C C . THR A 1 105 ? 1.495 -1.262 -23.741 1.00 49.69 105 THR A C 1
ATOM 829 O O . THR A 1 105 ? 1.366 -0.831 -24.889 1.00 49.69 105 THR A O 1
ATOM 832 N N . ASP A 1 106 ? 0.755 -2.269 -23.254 1.00 51.09 106 ASP A N 1
ATOM 833 C CA . ASP A 1 106 ? -0.126 -3.147 -24.012 1.00 51.09 106 ASP A CA 1
ATOM 834 C C . ASP A 1 106 ? -1.606 -3.085 -23.611 1.00 51.09 106 ASP A C 1
ATOM 836 O O . ASP A 1 106 ? -2.427 -3.571 -24.383 1.00 51.09 106 ASP A O 1
ATOM 840 N N . ASP A 1 107 ? -1.984 -2.435 -22.506 1.00 49.56 107 ASP A N 1
ATOM 841 C CA . ASP A 1 107 ? -3.390 -2.361 -22.053 1.00 49.56 107 ASP A CA 1
ATOM 842 C C . ASP A 1 107 ? -4.278 -1.550 -23.012 1.00 49.56 107 ASP A C 1
ATOM 844 O O . ASP A 1 107 ? -5.489 -1.744 -23.096 1.00 49.56 107 ASP A O 1
ATOM 848 N N . ALA A 1 108 ? -3.662 -0.676 -23.812 1.00 46.69 108 ALA A N 1
ATOM 849 C CA . ALA A 1 108 ? -4.320 0.037 -24.905 1.00 46.69 108 ALA A CA 1
ATOM 850 C C . ALA A 1 108 ? -4.355 -0.762 -26.227 1.00 46.69 108 ALA A C 1
ATOM 852 O O . ALA A 1 108 ? -4.831 -0.252 -27.247 1.00 46.69 108 ALA A O 1
ATOM 853 N N . ARG A 1 109 ? -3.816 -1.991 -26.273 1.00 45.78 109 ARG A N 1
ATOM 854 C CA . ARG A 1 109 ? -3.823 -2.818 -27.486 1.00 45.78 109 ARG A CA 1
ATOM 855 C C . ARG A 1 109 ? -5.063 -3.705 -27.512 1.00 45.78 109 ARG A C 1
ATOM 857 O O . ARG A 1 109 ? -5.369 -4.447 -26.591 1.00 45.78 109 ARG A O 1
ATOM 864 N N . ASN A 1 110 ? -5.773 -3.642 -28.634 1.00 46.34 110 ASN A N 1
ATOM 865 C CA . ASN A 1 110 ? -6.924 -4.494 -28.908 1.00 46.34 110 ASN A CA 1
ATOM 866 C C . ASN A 1 110 ? -6.565 -5.981 -28.745 1.00 46.34 110 ASN A C 1
ATOM 868 O O . ASN A 1 110 ? -5.632 -6.462 -29.391 1.00 46.34 110 ASN A O 1
ATOM 872 N N . ALA A 1 111 ? -7.349 -6.718 -27.960 1.00 51.59 111 ALA A N 1
ATOM 873 C CA . ALA A 1 111 ? -7.257 -8.171 -27.884 1.00 51.59 111 ALA A CA 1
ATOM 874 C C . ALA A 1 111 ? -8.107 -8.820 -28.990 1.00 51.59 111 ALA A C 1
ATOM 876 O O . ALA A 1 111 ? -9.289 -8.517 -29.152 1.00 51.59 111 ALA A O 1
ATOM 877 N N . ILE A 1 112 ? -7.520 -9.737 -29.763 1.00 55.25 112 ILE A N 1
ATOM 878 C CA . ILE A 1 112 ? -8.257 -10.538 -30.751 1.00 55.25 112 ILE A CA 1
ATOM 879 C C . ILE A 1 112 ? -8.626 -11.871 -30.100 1.00 55.25 112 ILE A C 1
ATOM 881 O O . ILE A 1 112 ? -7.738 -12.583 -29.638 1.00 55.25 112 ILE A O 1
ATOM 885 N N . ILE A 1 113 ? -9.914 -12.225 -30.108 1.00 58.94 113 ILE A N 1
ATOM 886 C CA . ILE A 1 113 ? -10.400 -13.516 -29.611 1.00 58.94 113 ILE A CA 1
ATOM 887 C C . ILE A 1 113 ? -10.773 -14.386 -30.814 1.00 58.94 113 ILE A C 1
ATOM 889 O O . ILE A 1 113 ? -11.777 -14.172 -31.489 1.00 58.94 113 ILE A O 1
ATOM 893 N N . GLU A 1 114 ? -9.958 -15.391 -31.115 1.00 61.97 114 GLU A N 1
ATOM 894 C CA . GLU A 1 114 ? -10.287 -16.366 -32.154 1.00 61.97 114 GLU A CA 1
ATOM 895 C C . GLU A 1 114 ? -11.011 -17.568 -31.534 1.00 61.97 114 GLU A C 1
ATOM 897 O O . GLU A 1 114 ? -10.435 -18.289 -30.721 1.00 61.97 114 GLU A O 1
ATOM 902 N N . VAL A 1 115 ? -12.272 -17.791 -31.919 1.00 61.38 115 VAL A N 1
ATOM 903 C CA . VAL A 1 115 ? -13.064 -18.936 -31.450 1.00 61.38 115 VAL A CA 1
ATOM 904 C C . VAL A 1 115 ? -13.071 -19.997 -32.546 1.00 61.38 115 VAL A C 1
ATOM 906 O O . VAL A 1 115 ? -13.796 -19.905 -33.535 1.00 61.38 115 VAL A O 1
ATOM 909 N N . ARG A 1 116 ? -12.249 -21.033 -32.375 1.00 62.19 116 ARG A N 1
ATOM 910 C CA . ARG A 1 116 ? -12.195 -22.165 -33.307 1.00 62.19 116 ARG A CA 1
ATOM 911 C C . ARG A 1 116 ? -13.140 -23.266 -32.836 1.00 62.19 116 ARG A C 1
ATOM 913 O O . ARG A 1 116 ? -13.017 -23.729 -31.705 1.00 62.19 116 ARG A O 1
ATOM 920 N N . ALA A 1 117 ? -14.040 -23.721 -33.706 1.00 59.66 117 ALA A N 1
ATOM 921 C CA . ALA A 1 117 ? -14.767 -24.962 -33.464 1.00 59.66 117 ALA A CA 1
ATOM 922 C C . ALA A 1 117 ? -13.763 -26.130 -33.461 1.00 59.66 117 ALA A C 1
ATOM 924 O O . ALA A 1 117 ? -13.041 -26.338 -34.438 1.00 59.66 117 ALA A O 1
ATOM 925 N N . GLY A 1 118 ? -13.675 -26.849 -32.341 1.00 62.59 118 GLY A N 1
ATOM 926 C CA . GLY A 1 118 ? -12.914 -28.096 -32.242 1.00 62.59 118 GLY A CA 1
ATOM 927 C C . GLY A 1 118 ? -13.637 -29.266 -32.924 1.00 62.59 118 GLY A C 1
ATOM 928 O O . GLY A 1 118 ? -14.597 -29.082 -33.671 1.00 62.59 118 GLY A O 1
ATOM 929 N N . THR A 1 119 ? -13.214 -30.502 -32.652 1.00 53.94 119 THR A N 1
ATOM 930 C CA . THR A 1 119 ? -13.978 -31.695 -33.055 1.00 53.94 119 THR A CA 1
ATOM 931 C C . THR A 1 119 ? -15.282 -31.781 -32.267 1.00 53.94 119 THR A C 1
ATOM 933 O O . THR A 1 119 ? -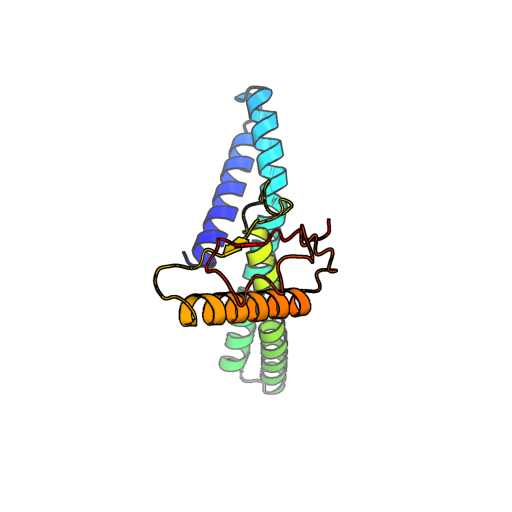15.246 -31.747 -31.041 1.00 53.94 119 THR A O 1
ATOM 936 N N . GLY A 1 120 ? -16.413 -31.919 -32.964 1.00 60.31 120 GLY A N 1
ATOM 937 C CA . GLY A 1 120 ? -17.736 -31.987 -32.328 1.00 60.31 120 GLY A CA 1
ATOM 938 C C . GLY A 1 120 ? -18.875 -31.306 -33.090 1.00 60.31 120 GLY A C 1
ATOM 939 O O . GLY A 1 120 ? -19.832 -30.899 -32.454 1.00 60.31 120 GLY A O 1
ATOM 940 N N . GLY A 1 121 ? -18.764 -31.126 -34.414 1.00 68.06 121 GLY A N 1
ATOM 941 C CA . GLY A 1 121 ? -19.893 -30.779 -35.289 1.00 68.06 121 GLY A CA 1
ATOM 942 C C . GLY A 1 121 ? -20.804 -29.653 -34.783 1.00 68.06 121 GLY A C 1
ATOM 943 O O . GLY A 1 121 ? -20.385 -28.499 -34.695 1.00 68.06 121 GLY A O 1
ATOM 944 N N . GLU A 1 122 ? -22.060 -30.003 -34.503 1.00 65.06 122 GLU A N 1
ATOM 945 C CA . GLU A 1 122 ? -23.140 -29.081 -34.136 1.00 65.06 122 GLU A CA 1
ATOM 946 C C . GLU A 1 122 ? -23.001 -28.579 -32.687 1.00 65.06 122 GLU A C 1
ATOM 948 O O . GLU A 1 122 ? -23.231 -27.402 -32.404 1.00 65.06 122 GLU A O 1
ATOM 953 N N . GLU A 1 123 ? -22.507 -29.422 -31.779 1.00 69.81 123 GLU A N 1
ATOM 954 C CA . GLU A 1 123 ? -22.259 -29.084 -30.377 1.00 69.81 123 GLU A CA 1
ATOM 955 C C . GLU A 1 123 ? -21.106 -28.082 -30.224 1.00 69.81 123 GLU A C 1
ATOM 957 O O . GLU A 1 123 ? -21.178 -27.157 -29.412 1.00 69.81 123 GLU A O 1
ATOM 962 N N . ALA A 1 124 ? -20.062 -28.211 -31.048 1.00 66.19 124 ALA A N 1
ATOM 963 C CA . ALA A 1 124 ? -18.961 -27.249 -31.085 1.00 66.19 124 ALA A CA 1
ATOM 964 C C . ALA A 1 124 ? -19.419 -25.867 -31.590 1.00 66.19 124 ALA A C 1
ATOM 966 O O . ALA A 1 124 ? -18.924 -24.841 -31.118 1.00 66.19 124 ALA A O 1
ATOM 967 N N . ALA A 1 125 ? -20.378 -25.833 -32.522 1.00 66.00 125 ALA A N 1
ATOM 968 C CA . ALA A 1 125 ? -20.964 -24.593 -33.026 1.00 66.00 125 ALA A CA 1
ATOM 969 C C . ALA A 1 125 ? -21.862 -23.912 -31.978 1.00 66.00 125 ALA A C 1
ATOM 971 O O . ALA A 1 125 ? -21.778 -22.695 -31.801 1.00 66.00 125 ALA A O 1
ATOM 972 N N . LEU A 1 126 ? -22.667 -24.688 -31.242 1.00 69.56 126 LEU A N 1
ATOM 973 C CA . LEU A 1 126 ? -23.470 -24.178 -30.125 1.00 69.56 126 LEU A CA 1
ATOM 974 C C . LEU A 1 126 ? -22.583 -23.597 -29.019 1.00 69.56 126 LEU A C 1
ATOM 976 O O . LEU A 1 126 ? -22.793 -22.461 -28.604 1.00 69.56 126 LEU A O 1
ATOM 980 N N . PHE A 1 127 ? -21.522 -24.305 -28.627 1.00 68.81 127 PHE A N 1
ATOM 981 C CA . PHE A 1 127 ? -20.588 -23.814 -27.613 1.00 68.81 127 PHE A CA 1
ATOM 982 C C . PHE A 1 127 ? -19.872 -22.522 -28.039 1.00 68.81 127 PHE A C 1
ATOM 984 O O . PHE A 1 127 ? -19.708 -21.605 -27.235 1.00 68.81 127 PHE A O 1
ATOM 991 N N . ALA A 1 128 ? -19.476 -22.408 -29.311 1.00 67.50 128 ALA A N 1
ATOM 992 C CA . ALA A 1 128 ? -18.890 -21.178 -29.842 1.00 67.50 128 ALA A CA 1
ATOM 993 C C . ALA A 1 128 ? -19.881 -19.998 -29.802 1.00 67.50 128 ALA A C 1
ATOM 995 O O . ALA A 1 128 ? -19.487 -18.874 -29.480 1.00 67.50 128 ALA A O 1
ATOM 996 N N . SER A 1 129 ? -21.162 -20.256 -30.085 1.00 71.56 129 SER A N 1
ATOM 997 C CA . SER A 1 129 ? -22.236 -19.262 -29.979 1.00 71.56 129 SER A CA 1
ATOM 998 C C . SER A 1 129 ? -22.471 -18.824 -28.529 1.00 71.56 129 SER A C 1
ATOM 1000 O O . SER A 1 129 ? -22.581 -17.626 -28.259 1.00 71.56 129 SER A O 1
ATOM 1002 N N . ASP A 1 130 ? -22.489 -19.765 -27.586 1.00 76.69 130 ASP A N 1
ATOM 1003 C CA . ASP A 1 130 ? -22.658 -19.474 -26.158 1.00 76.69 130 ASP A CA 1
ATOM 1004 C C . ASP A 1 130 ? -21.474 -18.673 -25.603 1.00 76.69 130 ASP A C 1
ATOM 1006 O O . ASP A 1 130 ? -21.660 -17.690 -24.881 1.00 76.69 130 ASP A O 1
ATOM 1010 N N . LEU A 1 131 ? -20.247 -19.032 -25.998 1.00 71.62 131 LEU A N 1
ATOM 1011 C CA . LEU A 1 131 ? -19.039 -18.300 -25.627 1.00 71.62 131 LEU A CA 1
ATOM 1012 C C . LEU A 1 131 ? -19.065 -16.869 -26.178 1.00 71.62 131 LEU A C 1
ATOM 1014 O O . LEU A 1 131 ? -18.748 -15.925 -25.453 1.00 71.62 131 LEU A O 1
ATOM 1018 N N . PHE A 1 132 ? -19.498 -16.689 -27.428 1.00 70.25 132 PHE A N 1
ATOM 1019 C CA . PHE A 1 132 ? -19.693 -15.363 -28.012 1.00 70.25 132 PHE A CA 1
ATOM 1020 C C . PHE A 1 132 ? -20.730 -14.538 -27.234 1.00 70.25 132 PHE A C 1
ATOM 1022 O O . PHE A 1 132 ? -20.489 -13.361 -26.954 1.00 70.25 132 PHE A O 1
ATOM 1029 N N . GLY A 1 133 ? -21.854 -15.147 -26.843 1.00 72.25 133 GLY A N 1
ATOM 1030 C CA . GLY A 1 133 ? -22.880 -14.504 -26.019 1.00 72.25 133 GLY A CA 1
ATOM 1031 C C . GLY A 1 133 ? -22.347 -14.072 -24.650 1.00 72.25 133 GLY A C 1
ATOM 1032 O O . GLY A 1 133 ? -22.545 -12.927 -24.243 1.00 72.25 133 GLY A O 1
ATOM 1033 N N . CYS A 1 134 ? -21.597 -14.951 -23.981 1.00 76.25 134 CYS A N 1
ATOM 1034 C CA . CYS A 1 134 ? -20.970 -14.675 -22.689 1.00 76.25 134 CYS A CA 1
ATOM 1035 C C . CYS A 1 134 ? -19.961 -13.517 -22.772 1.00 76.25 134 CYS A C 1
ATOM 1037 O O . CYS A 1 134 ? -20.040 -12.563 -21.996 1.00 76.25 134 CYS A O 1
ATOM 1039 N N . ILE A 1 135 ? -19.060 -13.549 -23.760 1.00 68.69 135 ILE A N 1
ATOM 1040 C CA . ILE A 1 135 ? -18.064 -12.489 -23.975 1.00 68.69 135 ILE A CA 1
ATOM 1041 C C . ILE A 1 135 ? -18.753 -11.153 -24.292 1.00 68.69 135 ILE A C 1
ATOM 1043 O O . ILE A 1 135 ? -18.360 -10.113 -23.763 1.00 68.69 135 ILE A O 1
ATOM 1047 N N . SER A 1 136 ? -19.811 -11.176 -25.107 1.00 65.12 136 SER A N 1
ATOM 1048 C CA . SER A 1 136 ? -20.586 -9.977 -25.445 1.00 65.12 136 SER A CA 1
ATOM 1049 C C . SER A 1 136 ? -21.261 -9.363 -24.213 1.00 65.12 136 SER A C 1
ATOM 1051 O O . SER A 1 136 ? -21.242 -8.145 -24.041 1.00 65.12 136 SER A O 1
ATOM 1053 N N . ALA A 1 137 ? -21.820 -10.192 -23.327 1.00 69.31 137 ALA A N 1
ATOM 1054 C CA . ALA A 1 137 ? -22.451 -9.737 -22.090 1.00 69.31 137 ALA A CA 1
ATOM 1055 C C . ALA A 1 137 ? -21.435 -9.147 -21.096 1.00 69.31 137 ALA A C 1
ATOM 1057 O O . ALA A 1 137 ? -21.688 -8.095 -20.507 1.00 69.31 137 ALA A O 1
ATOM 1058 N N . LEU A 1 138 ? -20.265 -9.780 -20.950 1.00 62.44 138 LEU A N 1
ATOM 1059 C CA . LEU A 1 138 ? -19.173 -9.266 -20.117 1.00 62.44 138 LEU A CA 1
ATOM 1060 C C . LEU A 1 138 ? -18.722 -7.871 -20.570 1.00 62.44 138 LEU A C 1
ATOM 1062 O O . LEU A 1 138 ? -18.509 -6.997 -19.735 1.00 62.44 138 LEU A O 1
ATOM 1066 N N . GLN A 1 139 ? -18.626 -7.625 -21.879 1.00 60.34 139 GLN A N 1
ATOM 1067 C CA .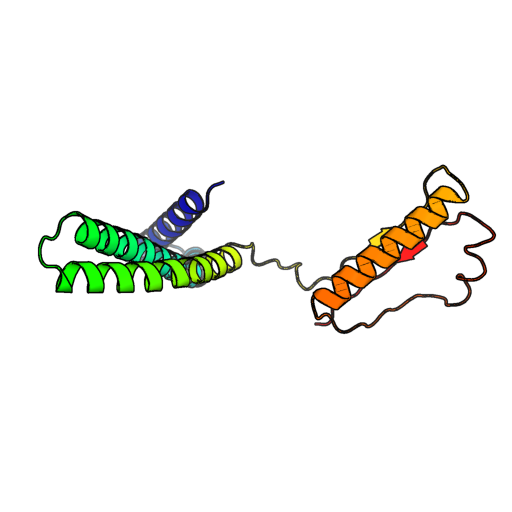 GLN A 1 139 ? -18.218 -6.316 -22.400 1.00 60.34 139 GLN A CA 1
ATOM 1068 C C . GLN A 1 139 ? -19.238 -5.202 -22.170 1.00 60.34 139 GLN A C 1
ATOM 1070 O O . GLN A 1 139 ? -18.838 -4.081 -21.854 1.00 60.34 139 GLN A O 1
ATOM 1075 N N . LEU A 1 140 ? -20.536 -5.497 -22.284 1.00 57.09 140 LEU A N 1
ATOM 1076 C CA . LEU A 1 140 ? -21.590 -4.523 -21.982 1.00 57.09 140 LEU A CA 1
ATOM 1077 C C . LEU A 1 140 ? -21.538 -4.078 -20.514 1.00 57.09 140 LEU A C 1
ATOM 1079 O O . LEU A 1 140 ? -21.710 -2.896 -20.226 1.00 57.09 140 LEU A O 1
ATOM 1083 N N . ASN A 1 141 ? -21.221 -4.999 -19.600 1.00 57.12 141 ASN A N 1
ATOM 1084 C CA . ASN A 1 141 ? -21.074 -4.693 -18.176 1.00 57.12 141 ASN A CA 1
ATOM 1085 C C . ASN A 1 141 ? -19.783 -3.924 -17.839 1.00 57.12 141 ASN A C 1
ATOM 1087 O O . ASN A 1 141 ? -19.725 -3.281 -16.796 1.00 57.12 141 ASN A O 1
ATOM 1091 N N . MET A 1 142 ? -18.769 -3.948 -18.711 1.00 55.19 142 MET A N 1
ATOM 1092 C CA . MET A 1 142 ? -17.510 -3.204 -18.538 1.00 55.19 142 MET A CA 1
ATOM 1093 C C . MET A 1 142 ? -17.544 -1.780 -19.130 1.00 55.19 142 MET A C 1
ATOM 1095 O O . MET A 1 142 ? -16.518 -1.107 -19.162 1.00 55.19 142 MET A O 1
ATOM 1099 N N . GLY A 1 143 ? -18.698 -1.294 -19.610 1.00 44.44 143 GLY A N 1
ATOM 1100 C CA . GLY A 1 143 ? -18.864 0.093 -20.079 1.00 44.44 143 GLY A CA 1
ATOM 1101 C C . GLY A 1 143 ? -18.186 0.429 -21.419 1.00 44.44 143 GLY A C 1
ATOM 1102 O O . GLY A 1 143 ? -18.185 1.588 -21.834 1.00 44.44 143 GLY A O 1
ATOM 1103 N N . GLY A 1 144 ? -17.628 -0.563 -22.122 1.00 50.28 144 GLY A N 1
ATOM 1104 C CA . GLY A 1 144 ? -16.953 -0.378 -23.408 1.00 50.28 144 GLY A CA 1
ATOM 1105 C C . GLY A 1 144 ? -17.940 -0.150 -24.556 1.00 50.28 144 GLY A C 1
ATOM 1106 O O . GLY A 1 144 ? -18.697 -1.045 -24.930 1.00 50.28 144 GLY A O 1
ATOM 1107 N N . GLY A 1 145 ? -17.920 1.048 -25.147 1.00 43.84 145 GLY A N 1
ATOM 1108 C CA . GLY A 1 145 ? -18.705 1.396 -26.334 1.00 43.84 145 GLY A CA 1
ATOM 1109 C C . GLY A 1 145 ? -18.403 0.475 -27.521 1.00 43.84 145 GLY A C 1
ATOM 1110 O O . GLY A 1 145 ? -17.283 0.423 -28.027 1.00 43.84 145 GLY A O 1
ATOM 1111 N N . LEU A 1 146 ? -19.422 -0.251 -27.980 1.00 44.78 146 LEU A N 1
ATOM 1112 C CA . LEU A 1 146 ? -19.309 -1.247 -29.040 1.00 44.78 146 LEU A CA 1
ATOM 1113 C C . LEU A 1 146 ? -18.935 -0.594 -30.388 1.00 44.78 146 LEU A C 1
ATOM 1115 O O . LEU A 1 146 ? -19.733 0.128 -30.987 1.00 44.78 146 LEU A O 1
ATOM 1119 N N . LYS A 1 147 ? -17.762 -0.921 -30.938 1.00 43.94 147 LYS A N 1
ATOM 1120 C CA . LYS A 1 147 ? -17.534 -0.912 -32.395 1.00 43.94 147 LYS A CA 1
ATOM 1121 C C . LYS A 1 147 ? -17.172 -2.324 -32.839 1.00 43.94 147 LYS A C 1
ATOM 1123 O O . LYS A 1 147 ? -16.010 -2.642 -33.069 1.00 43.94 147 LYS A O 1
ATOM 1128 N N . SER A 1 148 ? -18.180 -3.191 -32.946 1.00 44.75 148 SER A N 1
ATOM 1129 C CA . SER A 1 148 ? -17.997 -4.525 -33.517 1.00 44.75 148 SER A CA 1
ATOM 1130 C C . SER A 1 148 ? -17.728 -4.405 -35.021 1.00 44.75 148 SER A C 1
ATOM 1132 O O . SER A 1 148 ? -18.636 -4.107 -35.800 1.00 44.75 148 SER A O 1
ATOM 1134 N N . TRP A 1 149 ? -16.500 -4.672 -35.454 1.00 38.78 149 TRP A N 1
ATOM 1135 C CA . TRP A 1 149 ? -16.225 -4.984 -36.855 1.00 38.78 149 TRP A CA 1
ATOM 1136 C C . TRP A 1 149 ? -16.349 -6.494 -37.041 1.00 38.78 149 TRP A C 1
ATOM 1138 O O . TRP A 1 149 ? -15.360 -7.220 -37.051 1.00 38.78 149 TRP A O 1
ATOM 1148 N N . ILE A 1 150 ? -17.586 -6.974 -37.183 1.00 45.31 150 ILE A N 1
ATOM 1149 C CA . ILE A 1 150 ? -17.825 -8.311 -37.730 1.00 45.31 150 ILE A CA 1
ATOM 1150 C C . ILE A 1 150 ? -17.510 -8.209 -39.222 1.00 45.31 150 ILE A C 1
ATOM 1152 O O . ILE A 1 150 ? -18.292 -7.656 -40.001 1.00 45.31 150 ILE A O 1
ATOM 1156 N N . SER A 1 151 ? -16.338 -8.692 -39.631 1.00 39.50 151 SER A N 1
ATOM 1157 C CA . SER A 1 151 ? -16.055 -8.858 -41.052 1.00 39.50 151 SER A CA 1
ATOM 1158 C C . SER A 1 151 ? -16.978 -9.958 -41.583 1.00 39.50 151 SER A C 1
ATOM 1160 O O . SER A 1 151 ? -16.870 -11.104 -41.173 1.00 39.50 151 SER A O 1
ATOM 1162 N N . ARG A 1 152 ? -17.896 -9.563 -42.474 1.00 40.28 152 ARG A N 1
ATOM 1163 C CA . ARG A 1 152 ? -18.879 -10.369 -43.231 1.00 40.28 152 ARG A CA 1
ATOM 1164 C C . ARG A 1 152 ? -20.098 -10.928 -42.482 1.00 40.28 152 ARG A C 1
ATOM 1166 O O . ARG A 1 152 ? -20.208 -12.092 -42.126 1.00 40.28 152 ARG A O 1
ATOM 1173 N N . LYS A 1 153 ? -21.161 -10.120 -42.532 1.00 36.41 153 LYS A N 1
ATOM 1174 C CA . LYS A 1 153 ? -22.573 -10.467 -42.270 1.00 36.41 153 LYS A CA 1
ATOM 1175 C C . LYS A 1 153 ? -23.146 -11.629 -43.121 1.00 36.41 153 LYS A C 1
ATOM 1177 O O . LYS A 1 153 ? -24.277 -12.033 -42.888 1.00 36.41 153 LYS A O 1
ATOM 1182 N N . GLN A 1 154 ? -22.413 -12.155 -44.109 1.00 37.97 154 GLN A N 1
ATOM 1183 C CA . GLN A 1 154 ? -22.858 -13.270 -44.965 1.00 37.97 154 GLN A CA 1
ATOM 1184 C C . GLN A 1 154 ? -22.667 -14.656 -44.325 1.00 37.97 154 GLN A C 1
ATOM 1186 O O . GLN A 1 154 ? -23.200 -15.631 -44.847 1.00 37.97 154 GLN A O 1
ATOM 1191 N N . GLU A 1 155 ? -21.965 -14.760 -43.193 1.00 44.94 155 GLU A N 1
ATOM 1192 C CA . GLU A 1 155 ? -21.628 -16.058 -42.593 1.00 44.94 155 GLU A CA 1
ATOM 1193 C C . GLU A 1 155 ? -22.628 -16.552 -41.537 1.00 44.94 155 GLU A C 1
ATOM 1195 O O . GLU A 1 155 ? -22.644 -17.742 -41.265 1.00 44.94 155 GLU A O 1
ATOM 1200 N N . LEU A 1 156 ? -23.547 -15.722 -41.022 1.00 42.59 156 LEU A N 1
ATOM 1201 C CA . LEU A 1 156 ? -24.542 -16.164 -40.023 1.00 42.59 156 LEU A CA 1
ATOM 1202 C C . LEU A 1 156 ? -25.481 -17.276 -40.528 1.00 42.59 156 LEU A C 1
ATOM 1204 O O . LEU A 1 156 ? -25.817 -18.190 -39.782 1.00 42.59 156 LEU A O 1
ATOM 1208 N N . GLU A 1 157 ? -25.853 -17.247 -41.808 1.00 38.53 157 GLU A N 1
ATOM 1209 C CA . GLU A 1 157 ? -26.622 -18.330 -42.444 1.00 38.53 157 GLU A CA 1
ATOM 1210 C C . GLU A 1 157 ? -25.731 -19.516 -42.870 1.00 38.53 157 GLU A C 1
ATOM 1212 O O . GLU A 1 157 ? -26.219 -20.631 -43.062 1.00 38.53 157 GLU A O 1
ATOM 1217 N N . ALA A 1 158 ? -24.412 -19.311 -42.972 1.00 41.53 158 ALA A N 1
ATOM 1218 C CA . ALA A 1 158 ? -23.433 -20.363 -43.255 1.00 41.53 158 ALA A CA 1
ATOM 1219 C C . ALA A 1 158 ? -23.000 -21.133 -41.988 1.00 41.53 158 ALA A C 1
ATOM 1221 O O . ALA A 1 158 ? -22.672 -22.316 -42.093 1.00 41.53 158 ALA A O 1
ATOM 1222 N N . 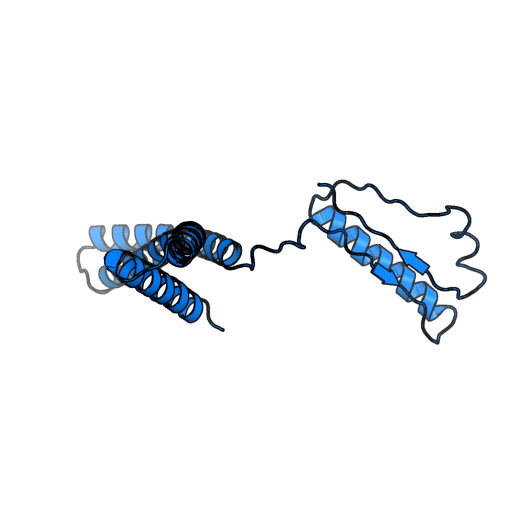ILE A 1 159 ? -23.090 -20.509 -40.802 1.00 44.16 159 ILE A N 1
ATOM 1223 C CA . ILE A 1 159 ? -22.833 -21.108 -39.474 1.00 44.16 159 ILE A CA 1
ATOM 1224 C C . ILE A 1 159 ? -23.642 -22.393 -39.266 1.00 44.16 159 ILE A C 1
ATOM 1226 O O . ILE A 1 159 ? -23.142 -23.356 -38.695 1.00 44.16 159 ILE A O 1
ATOM 1230 N N . LYS A 1 160 ? -24.875 -22.450 -39.783 1.00 46.12 160 LYS A N 1
ATOM 1231 C CA . LYS A 1 160 ? -25.743 -23.633 -39.665 1.00 46.12 160 LYS A CA 1
ATOM 1232 C C . LYS A 1 160 ? -25.359 -24.788 -40.596 1.00 46.12 160 LYS A C 1
ATOM 1234 O O . LYS A 1 160 ? -25.951 -25.856 -40.493 1.00 46.12 160 LYS A O 1
ATOM 1239 N N . ARG A 1 161 ? -24.448 -24.586 -41.558 1.00 41.38 161 ARG A N 1
ATOM 1240 C CA . ARG A 1 161 ? -24.208 -25.547 -42.651 1.00 41.38 161 ARG A CA 1
ATOM 1241 C C . ARG A 1 161 ? -22.798 -26.120 -42.722 1.00 41.38 161 ARG A C 1
ATOM 1243 O O . ARG A 1 161 ? -22.658 -27.186 -43.313 1.00 41.38 161 ARG A O 1
ATOM 1250 N N . GLN A 1 162 ? -21.773 -25.480 -42.154 1.00 41.84 162 GLN A N 1
ATOM 1251 C CA . GLN A 1 162 ? -20.417 -26.043 -42.121 1.00 41.84 162 GLN A CA 1
ATOM 1252 C C . GLN A 1 162 ? -19.636 -25.601 -40.872 1.00 41.84 162 GLN A C 1
ATOM 1254 O O . GLN A 1 162 ? -19.618 -24.406 -40.576 1.00 41.84 162 GLN A O 1
ATOM 1259 N N . PRO A 1 163 ? -18.936 -26.519 -40.174 1.00 41.34 163 PRO A N 1
ATOM 1260 C CA . PRO A 1 163 ? -18.068 -26.177 -39.054 1.00 41.34 163 PRO A CA 1
ATOM 1261 C C . PRO A 1 163 ? -16.772 -25.580 -39.611 1.00 41.34 163 PRO A C 1
ATOM 1263 O O . PRO A 1 163 ? -15.800 -26.289 -39.863 1.00 41.34 163 PRO A O 1
ATOM 1266 N N . GLN A 1 164 ? -16.775 -24.281 -39.891 1.00 43.72 164 GLN A N 1
ATOM 1267 C CA . GLN A 1 164 ? -15.586 -23.552 -40.332 1.00 43.72 164 GLN A CA 1
ATOM 1268 C C . GLN A 1 164 ? -15.190 -22.528 -39.262 1.00 43.72 164 GLN A C 1
ATOM 1270 O O . GLN A 1 164 ? -16.024 -22.022 -38.523 1.00 43.72 164 GLN A O 1
ATOM 1275 N N . ILE A 1 165 ? -13.885 -22.299 -39.151 1.00 41.69 165 ILE A N 1
ATOM 1276 C CA . ILE A 1 165 ? -13.199 -21.476 -38.145 1.00 41.69 165 ILE A CA 1
ATOM 1277 C C . ILE A 1 165 ? -13.772 -20.046 -38.094 1.00 41.69 165 ILE A C 1
ATOM 1279 O O . ILE A 1 165 ? -13.887 -19.408 -39.138 1.00 41.69 165 ILE A O 1
ATOM 1283 N N . PHE A 1 166 ? -14.056 -19.516 -36.895 1.00 45.81 166 PHE A N 1
ATOM 1284 C CA . PHE A 1 166 ? -14.528 -18.138 -36.708 1.00 45.81 166 PHE A CA 1
ATOM 1285 C C . PHE A 1 166 ? -13.455 -17.263 -36.045 1.00 45.81 166 PHE A C 1
ATOM 1287 O O . PHE A 1 166 ? -12.860 -17.624 -35.029 1.00 45.81 166 PHE A O 1
ATOM 1294 N N . GLN A 1 167 ? -13.229 -16.066 -36.586 1.00 41.03 167 GLN A N 1
ATOM 1295 C CA . GLN A 1 167 ? -12.330 -15.075 -35.993 1.00 41.03 167 GLN A CA 1
ATOM 1296 C C . GLN A 1 167 ? -13.140 -13.870 -35.507 1.00 41.03 167 GLN A C 1
ATOM 1298 O O . GLN A 1 167 ? -13.681 -13.114 -36.313 1.00 41.03 167 GLN A O 1
ATOM 1303 N N . VAL A 1 168 ? -13.209 -13.665 -34.188 1.00 44.31 168 VAL A N 1
ATOM 1304 C CA . VAL A 1 168 ? -13.915 -12.526 -33.587 1.00 44.31 168 VAL A CA 1
ATOM 1305 C C . VAL A 1 168 ? -12.889 -11.467 -33.181 1.00 44.31 168 VAL A C 1
ATOM 1307 O O . VAL A 1 168 ? -12.178 -11.571 -32.184 1.00 44.31 168 VAL A O 1
ATOM 1310 N N . ARG A 1 169 ? -12.781 -10.398 -33.971 1.00 41.97 169 ARG A N 1
ATOM 1311 C CA . ARG A 1 169 ? -11.949 -9.249 -33.597 1.00 41.97 169 ARG A CA 1
ATOM 1312 C C . ARG A 1 169 ? -12.770 -8.302 -32.728 1.00 41.97 169 ARG A C 1
ATOM 1314 O O . ARG A 1 169 ? -13.739 -7.714 -33.203 1.00 41.97 169 ARG A O 1
ATOM 1321 N N . MET A 1 170 ? -12.355 -8.131 -31.479 1.00 45.25 170 MET A N 1
ATOM 1322 C CA . MET A 1 170 ? -12.910 -7.122 -30.584 1.00 45.25 170 MET A CA 1
ATOM 1323 C C . MET A 1 170 ? -11.890 -5.998 -30.434 1.00 45.25 170 MET A C 1
ATOM 1325 O O . MET A 1 170 ? -10.693 -6.238 -30.308 1.00 45.25 170 MET A O 1
ATOM 1329 N N . SER A 1 171 ? -12.356 -4.761 -30.520 1.00 41.28 171 SER A N 1
ATOM 1330 C CA . SER A 1 171 ? -11.540 -3.578 -30.269 1.00 41.28 171 SER A CA 1
ATOM 1331 C C . SER A 1 171 ? -12.184 -2.799 -29.141 1.00 41.28 171 SER A C 1
ATOM 1333 O O . SER A 1 171 ? -13.361 -2.448 -29.256 1.00 41.28 171 SER A O 1
ATOM 1335 N N . LEU A 1 172 ? -11.434 -2.560 -28.069 1.00 39.91 172 LEU A N 1
ATOM 1336 C CA . LEU A 1 172 ? -11.877 -1.676 -26.999 1.00 39.91 172 LEU A CA 1
ATOM 1337 C C . LEU A 1 172 ? -11.724 -0.226 -27.488 1.00 39.9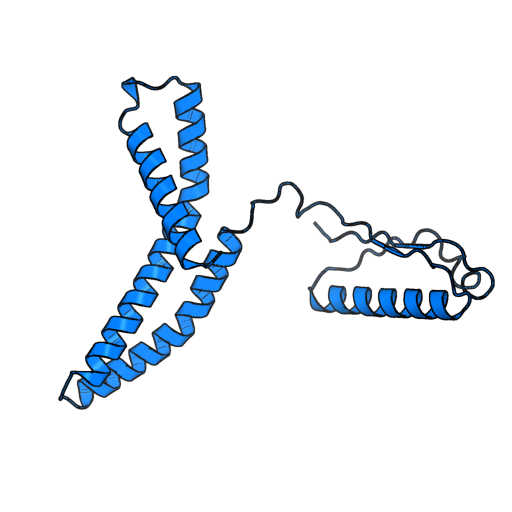1 172 LEU A C 1
ATOM 1339 O O . LEU A 1 172 ? -10.770 0.071 -28.214 1.00 39.91 172 LEU A O 1
ATOM 1343 N N . PRO A 1 173 ? -12.676 0.671 -27.185 1.00 37.69 173 PRO A N 1
ATOM 1344 C CA . PRO A 1 173 ? -12.522 2.077 -27.524 1.00 37.69 173 PRO A CA 1
ATOM 1345 C C . PRO A 1 173 ? -11.333 2.677 -26.761 1.00 37.69 173 PRO A C 1
ATOM 1347 O O . PRO A 1 173 ? -11.129 2.367 -25.590 1.00 37.69 173 PRO A O 1
ATOM 1350 N N . SER A 1 174 ? -10.562 3.508 -27.465 1.00 45.28 174 SER A N 1
ATOM 1351 C CA . SER A 1 174 ? -9.471 4.335 -26.932 1.00 45.28 174 SER A CA 1
ATOM 1352 C C . SER A 1 174 ? -9.964 5.395 -25.960 1.00 45.28 174 SER A C 1
ATOM 1354 O O . SER A 1 174 ? -10.999 6.013 -26.317 1.00 45.28 174 SER A O 1
#

Radius of gyration: 26.44 Å; chains: 1; bounding box: 56×45×76 Å

Sequence (174 aa):
MSLETNMDRVLERRQDIEGRLANAAALSSNQLMQLSRELAEIKPVAQQVEIVRQLQQSLQDAKDIAVSETDDELIELARAETEELASRLPDEEHKLKLLLLPKDTDDARNAIIEVRAGTGGEEAALFASDLFGCISALQLNMGGGLKSWISRKQELEAIKRQPQIFQVRMSLPS

Foldseek 3Di:
DDPVVVLVVLVVLLVVLVVVVVVVVPDDPVSNVVSVVVNVLSVVLNVLSVVLVVLVVLLVVLVCQLVPPDDPVSNVVSVVSNVVSVVVNVVSSVVSVVSSPPPDPPPQPFDKDWQAQDPDPPVSLVVSVVVVVVVVVVCVVVVFDDPFPPPDPPCPVVSNPDRDTGIGGGHGDD